Protein AF-A0A2V8BC80-F1 (afdb_monomer)

Foldseek 3Di:
DDDDDDDDDDDDDDDPPDDDDPPDPVDPPDPDDPVRVVVVVVVLVCVCCPPNNVLVVLQLVLQCLLDVDPVSSCLLVVLLVVLLVVLLVCVVVVVDADALVPLVVVSVVLSVVSVVCSVPDNDDDPCVSVSSNVSSNSNSNNSSNVVVVVPDPPPD

Sequence (156 aa):
MKAPGPQAAETIWLEGGEESRPVVLARVAAPPSRAAVARTYLGLGFTHIVPGGLDHILFVLGIFLLSGRLRPILWQVSAFTLAHSMTLGLTLYGVIALPSSIVEPMIAMSIVYVAVENLVTSELKPWRVALVFGFGLLHGMGFAGGLREMALPRCE

Structure (mmCIF, N/CA/C/O backbone):
data_AF-A0A2V8BC80-F1
#
_entry.id   AF-A0A2V8BC80-F1
#
loop_
_atom_site.group_PDB
_atom_site.id
_atom_site.type_symbol
_atom_site.label_atom_id
_atom_site.label_alt_id
_atom_site.label_comp_id
_atom_site.label_asym_id
_atom_site.label_entity_id
_atom_site.label_seq_id
_atom_site.pdbx_PDB_ins_code
_atom_site.Cartn_x
_atom_site.Cartn_y
_atom_site.Cartn_z
_atom_site.occupancy
_atom_site.B_iso_or_equiv
_atom_site.auth_seq_id
_atom_site.auth_comp_id
_atom_site.auth_asym_id
_atom_site.auth_atom_id
_atom_site.pdbx_PDB_model_num
ATOM 1 N N . MET A 1 1 ? 32.084 27.188 -32.129 1.00 37.84 1 MET A N 1
ATOM 2 C CA . MET A 1 1 ? 32.082 25.712 -32.239 1.00 37.84 1 MET A CA 1
ATOM 3 C C . MET A 1 1 ? 30.806 25.212 -31.565 1.00 37.84 1 MET A C 1
ATOM 5 O O . MET A 1 1 ? 30.679 25.373 -30.360 1.00 37.84 1 MET A O 1
ATOM 9 N N . LYS A 1 2 ? 29.796 24.801 -32.343 1.00 35.44 2 LYS A N 1
ATOM 10 C CA . LYS A 1 2 ? 28.425 24.517 -31.874 1.00 3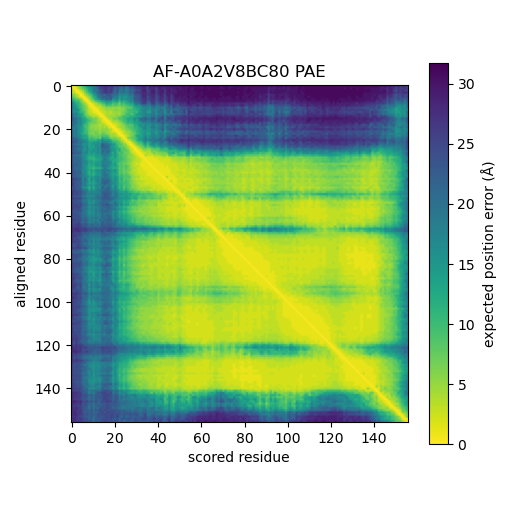5.44 2 LYS A CA 1
ATOM 11 C C . LYS A 1 2 ? 28.299 23.014 -31.602 1.00 35.44 2 LYS A C 1
ATOM 13 O O . LYS A 1 2 ? 28.648 22.227 -32.474 1.00 35.44 2 LYS A O 1
ATOM 18 N N . ALA A 1 3 ? 27.869 22.630 -30.401 1.00 37.66 3 ALA A N 1
ATOM 19 C CA . ALA A 1 3 ? 27.674 21.228 -30.033 1.00 37.66 3 ALA A CA 1
ATOM 20 C C . ALA A 1 3 ? 26.634 20.554 -30.957 1.00 37.66 3 ALA A C 1
ATOM 22 O O . ALA A 1 3 ? 25.646 21.208 -31.308 1.00 37.66 3 ALA A O 1
ATOM 23 N N . PRO A 1 4 ? 26.830 19.284 -31.362 1.00 42.31 4 PRO A N 1
ATOM 24 C CA . PRO A 1 4 ? 25.841 18.560 -32.152 1.00 42.31 4 PRO A CA 1
ATOM 25 C C . PRO A 1 4 ? 24.586 18.307 -31.305 1.00 42.31 4 PRO A C 1
ATOM 27 O O . PRO A 1 4 ? 24.673 17.844 -30.168 1.00 42.31 4 PRO A O 1
ATOM 30 N N . GLY A 1 5 ? 23.427 18.677 -31.854 1.00 42.34 5 GLY A N 1
ATOM 31 C CA . GLY A 1 5 ? 22.117 18.478 -31.234 1.00 42.34 5 GLY A CA 1
ATOM 32 C C . GLY A 1 5 ? 21.724 16.996 -31.134 1.00 42.34 5 GLY A C 1
ATOM 33 O O . GLY A 1 5 ? 22.411 16.139 -31.695 1.00 42.34 5 GLY A O 1
ATOM 34 N N . PRO A 1 6 ? 20.634 16.679 -30.413 1.00 49.84 6 PRO A N 1
ATOM 35 C CA . PRO A 1 6 ? 20.175 15.304 -30.230 1.00 49.84 6 PRO A CA 1
ATOM 36 C C . PRO A 1 6 ? 19.871 14.659 -31.590 1.00 49.84 6 PRO A C 1
ATOM 38 O O . PRO A 1 6 ? 19.083 15.191 -32.368 1.00 49.84 6 PRO A O 1
ATOM 41 N N . GLN A 1 7 ? 20.533 13.534 -31.883 1.00 55.62 7 GLN A N 1
ATOM 42 C CA . GLN A 1 7 ? 20.283 12.733 -33.082 1.00 55.62 7 GLN A CA 1
ATOM 43 C C . GLN A 1 7 ? 18.843 12.214 -33.022 1.00 55.62 7 GLN A C 1
ATOM 45 O O . GLN A 1 7 ? 18.462 11.546 -32.060 1.00 55.62 7 GLN A O 1
ATOM 50 N N . ALA A 1 8 ? 18.034 12.589 -34.012 1.00 53.53 8 ALA A N 1
ATOM 51 C CA . ALA A 1 8 ? 16.658 12.136 -34.140 1.00 53.53 8 ALA A CA 1
ATOM 52 C C . ALA A 1 8 ? 16.625 10.611 -34.314 1.00 53.53 8 ALA A C 1
ATOM 54 O O . ALA A 1 8 ? 17.493 10.044 -34.973 1.00 53.53 8 ALA A O 1
ATOM 55 N N . ALA A 1 9 ? 15.632 9.952 -33.715 1.00 60.91 9 ALA A N 1
ATOM 56 C CA . ALA A 1 9 ? 15.395 8.533 -33.937 1.00 60.91 9 ALA A CA 1
ATOM 57 C C . ALA A 1 9 ? 15.119 8.295 -35.432 1.00 60.91 9 ALA A C 1
ATOM 59 O O . ALA A 1 9 ? 14.149 8.822 -35.975 1.00 60.91 9 ALA A O 1
ATOM 60 N N . GLU A 1 10 ? 15.988 7.536 -36.097 1.00 63.06 10 GLU A N 1
ATOM 61 C CA . GLU A 1 10 ? 15.866 7.201 -37.515 1.00 63.06 10 GLU A CA 1
ATOM 62 C C . GLU A 1 10 ? 15.174 5.839 -37.638 1.00 63.06 10 GLU A C 1
ATOM 64 O O . GLU A 1 10 ? 15.644 4.842 -37.090 1.00 63.06 10 GLU A O 1
ATOM 69 N N . THR A 1 11 ? 14.022 5.802 -38.310 1.00 73.06 11 THR A N 1
ATOM 70 C CA . THR A 1 11 ? 13.314 4.553 -38.625 1.00 73.06 11 THR A CA 1
ATOM 71 C C . THR A 1 11 ? 13.634 4.187 -40.065 1.00 73.06 11 THR A C 1
ATOM 73 O O . THR A 1 11 ? 13.337 4.966 -40.968 1.00 73.06 11 THR A O 1
ATOM 76 N N . ILE A 1 12 ? 14.241 3.020 -40.278 1.00 73.12 12 ILE A N 1
ATOM 77 C CA . ILE A 1 12 ? 14.596 2.515 -41.607 1.00 73.12 12 ILE A CA 1
ATOM 78 C C . ILE A 1 12 ? 13.817 1.226 -41.850 1.00 73.12 12 ILE A C 1
ATOM 80 O O . ILE A 1 12 ? 13.877 0.298 -41.044 1.00 73.12 12 ILE A O 1
ATOM 84 N N . TRP A 1 13 ? 13.092 1.183 -42.964 1.00 77.00 13 TRP A N 1
ATOM 85 C CA . TRP A 1 13 ? 12.431 -0.020 -43.455 1.00 77.00 13 TRP A CA 1
ATOM 86 C C . TRP A 1 13 ? 13.404 -0.784 -44.349 1.00 77.00 13 TRP A C 1
ATOM 88 O O . TRP A 1 13 ? 13.981 -0.196 -45.259 1.00 77.00 13 TRP A O 1
ATOM 98 N N . LEU A 1 14 ? 13.600 -2.072 -44.066 1.00 79.75 14 LEU A N 1
ATOM 99 C CA . LEU A 1 14 ? 14.422 -2.964 -44.882 1.00 79.75 14 LEU A CA 1
ATOM 100 C C . LEU A 1 14 ? 13.497 -3.812 -45.750 1.00 79.75 14 LEU A C 1
ATOM 102 O O . LEU A 1 14 ? 12.582 -4.458 -45.230 1.00 79.75 14 LEU A O 1
ATOM 106 N N . GLU A 1 15 ? 13.730 -3.809 -47.058 1.00 78.62 15 GLU A N 1
ATOM 107 C CA . GLU A 1 15 ? 13.051 -4.729 -47.966 1.00 78.62 15 GLU A CA 1
ATOM 108 C C . GLU A 1 15 ? 13.712 -6.117 -47.913 1.00 78.62 15 GLU A C 1
ATOM 110 O O . GLU A 1 15 ? 14.884 -6.271 -47.561 1.00 78.62 15 GLU A O 1
ATOM 115 N N . GLY A 1 16 ? 12.935 -7.166 -48.197 1.00 71.12 16 GLY A N 1
ATOM 116 C CA . GLY A 1 16 ? 13.368 -8.552 -48.022 1.00 71.12 16 GLY A CA 1
ATOM 117 C C . GLY A 1 16 ? 14.628 -8.881 -48.827 1.00 71.12 16 GLY A C 1
ATOM 118 O O . GLY A 1 16 ? 14.588 -8.914 -50.053 1.00 71.12 16 GLY A O 1
ATOM 119 N N . GLY A 1 17 ? 15.725 -9.171 -48.124 1.00 79.19 17 GLY A N 1
ATOM 120 C CA . GLY A 1 17 ? 17.034 -9.474 -48.713 1.00 79.19 17 GLY A CA 1
ATOM 121 C C . GLY A 1 17 ? 18.102 -8.409 -48.455 1.00 79.19 17 GLY A C 1
ATOM 122 O O . GLY A 1 17 ? 19.274 -8.677 -48.712 1.00 79.19 17 GLY A O 1
ATOM 123 N N . GLU A 1 18 ? 17.736 -7.244 -47.911 1.00 80.12 18 GLU A N 1
ATOM 124 C CA . GLU A 1 18 ? 18.708 -6.229 -47.498 1.00 80.12 18 GLU A CA 1
ATOM 125 C C . GLU A 1 18 ? 19.253 -6.488 -46.086 1.00 80.12 18 GLU A C 1
ATOM 127 O O . GLU A 1 18 ? 18.506 -6.725 -45.134 1.00 80.12 18 GLU A O 1
ATOM 132 N N . GLU A 1 19 ? 20.576 -6.406 -45.932 1.00 76.88 19 GLU A N 1
ATOM 133 C CA . GLU A 1 19 ? 21.212 -6.420 -44.617 1.00 76.88 19 GLU A CA 1
ATOM 134 C C . GLU A 1 19 ? 21.176 -5.022 -43.993 1.00 76.88 19 GLU A C 1
ATOM 136 O O . GLU A 1 19 ? 21.549 -4.022 -44.613 1.00 76.88 19 GLU A O 1
ATOM 141 N N . SER A 1 20 ? 20.765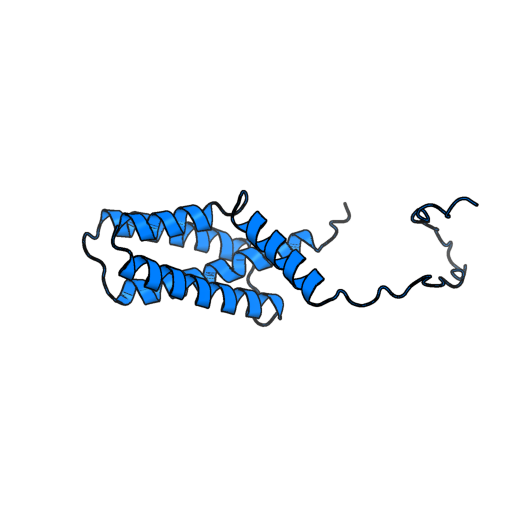 -4.944 -42.725 1.00 75.00 20 SER A N 1
ATOM 142 C CA . SER A 1 20 ? 20.833 -3.695 -41.971 1.00 75.00 20 SER A CA 1
ATOM 143 C C . SER A 1 20 ? 22.278 -3.206 -41.902 1.00 75.00 20 SER A C 1
ATOM 145 O O . SER A 1 20 ? 23.176 -3.972 -41.537 1.00 75.00 20 SER A O 1
ATOM 147 N N . ARG A 1 21 ? 22.507 -1.912 -42.150 1.00 76.00 21 ARG A N 1
ATOM 148 C CA . ARG A 1 21 ? 23.806 -1.291 -41.855 1.00 76.00 21 ARG A CA 1
ATOM 149 C C . ARG A 1 21 ? 24.176 -1.562 -40.389 1.00 76.00 21 ARG A C 1
ATOM 151 O O . ARG A 1 21 ? 23.285 -1.510 -39.539 1.00 76.00 21 ARG A O 1
ATOM 158 N N . PRO A 1 22 ? 25.461 -1.798 -40.063 1.00 74.31 22 PRO A N 1
ATOM 159 C CA . PRO A 1 22 ? 25.887 -1.995 -38.684 1.00 74.31 22 PRO A CA 1
ATOM 160 C C . PRO A 1 22 ? 25.414 -0.835 -37.803 1.00 74.31 22 PRO A C 1
ATOM 162 O O . PRO A 1 22 ? 25.878 0.299 -37.944 1.00 74.31 22 PRO A O 1
ATOM 165 N N . VAL A 1 23 ? 24.469 -1.115 -36.903 1.00 74.50 23 VAL A N 1
ATOM 166 C CA . VAL A 1 23 ? 23.980 -0.133 -35.935 1.00 74.50 23 VAL A CA 1
ATOM 167 C C . VAL A 1 23 ? 25.046 -0.000 -34.860 1.00 74.50 23 VAL A C 1
ATOM 169 O O . VAL A 1 23 ? 25.126 -0.788 -33.917 1.00 74.50 23 VAL A O 1
ATOM 172 N N . VAL A 1 24 ? 25.910 0.999 -35.021 1.00 68.31 24 VAL A N 1
ATOM 173 C CA . VAL A 1 24 ? 26.866 1.370 -33.984 1.00 68.31 24 VAL A CA 1
ATOM 174 C C . VAL A 1 24 ? 26.064 2.002 -32.855 1.00 68.31 24 VAL A C 1
ATOM 176 O O . VAL A 1 24 ? 25.649 3.156 -32.949 1.00 68.31 24 VAL A O 1
ATOM 179 N N . LEU A 1 25 ? 25.829 1.244 -31.782 1.00 74.31 25 LEU A N 1
ATOM 180 C CA . LEU A 1 25 ? 25.286 1.786 -30.541 1.00 74.31 25 LEU A CA 1
ATOM 181 C C . LEU A 1 25 ? 26.280 2.834 -30.027 1.00 74.31 25 LEU A C 1
ATOM 183 O O . LEU A 1 25 ? 27.262 2.502 -29.366 1.00 74.31 25 LEU A O 1
ATOM 187 N N . ALA A 1 26 ? 26.037 4.106 -30.362 1.00 67.00 26 ALA A N 1
ATOM 188 C CA . ALA A 1 26 ? 26.934 5.231 -30.079 1.00 67.00 26 ALA A CA 1
ATOM 189 C C . ALA A 1 26 ? 27.285 5.349 -28.585 1.00 67.00 26 ALA A C 1
ATOM 191 O O . ALA A 1 26 ? 28.293 5.950 -28.210 1.00 67.00 26 ALA A O 1
ATOM 192 N N . ARG A 1 27 ? 26.455 4.755 -27.724 1.00 63.59 27 ARG A N 1
ATOM 193 C CA . ARG A 1 27 ? 26.721 4.553 -26.309 1.00 63.59 27 ARG A CA 1
ATOM 194 C C . ARG A 1 27 ? 25.864 3.387 -25.819 1.00 63.59 27 ARG A C 1
ATOM 196 O O . ARG A 1 27 ? 24.641 3.495 -25.817 1.00 63.59 27 ARG A O 1
ATOM 203 N N . VAL A 1 28 ? 26.483 2.307 -25.339 1.00 65.19 28 VAL A N 1
ATOM 204 C CA . VAL A 1 28 ? 25.794 1.429 -24.382 1.00 65.19 28 VAL A CA 1
ATOM 205 C C . VAL A 1 28 ? 25.524 2.313 -23.173 1.00 65.19 28 VAL A C 1
ATOM 207 O O . VAL A 1 28 ? 26.466 2.782 -22.531 1.00 65.19 28 VAL A O 1
ATOM 210 N N . ALA A 1 29 ? 24.259 2.665 -22.941 1.00 69.75 29 ALA A N 1
ATOM 211 C CA . ALA A 1 29 ? 23.895 3.484 -21.797 1.00 69.75 29 ALA A CA 1
ATOM 212 C C . ALA A 1 29 ? 24.462 2.810 -20.543 1.00 69.75 29 ALA A C 1
ATOM 214 O O . ALA A 1 29 ? 24.171 1.643 -20.277 1.00 69.75 29 ALA A O 1
ATOM 215 N N . ALA A 1 30 ? 25.322 3.522 -19.809 1.00 75.50 30 ALA A N 1
ATOM 216 C CA . ALA A 1 30 ? 25.818 3.016 -18.540 1.00 75.50 30 ALA A CA 1
ATOM 217 C C . ALA A 1 30 ? 24.603 2.683 -17.659 1.00 75.50 30 ALA A C 1
ATOM 219 O O . ALA A 1 30 ? 23.645 3.470 -17.654 1.00 75.50 30 ALA A O 1
ATOM 220 N N . PRO A 1 31 ? 24.609 1.544 -16.942 1.00 76.56 31 PRO A N 1
ATOM 221 C CA . PRO A 1 31 ? 23.489 1.186 -16.090 1.00 76.56 31 PRO A CA 1
ATOM 222 C C . PRO A 1 31 ? 23.197 2.350 -15.133 1.00 76.56 31 PRO A C 1
ATOM 224 O O . PRO A 1 31 ? 24.137 2.978 -14.626 1.00 76.56 31 PRO A O 1
ATOM 227 N N . PRO A 1 32 ? 21.915 2.688 -14.911 1.00 80.50 32 PRO A N 1
ATOM 228 C CA . PRO A 1 32 ? 21.555 3.818 -14.072 1.00 80.50 32 PRO A CA 1
ATOM 229 C C . PRO A 1 32 ? 22.178 3.648 -12.686 1.00 80.50 32 PRO A C 1
ATOM 231 O O . PRO A 1 32 ? 22.202 2.555 -12.116 1.00 80.50 32 PRO A O 1
ATOM 234 N N . SER A 1 33 ? 22.696 4.741 -12.128 1.00 91.19 33 SER A N 1
ATOM 235 C CA . SER A 1 33 ? 23.252 4.705 -10.779 1.00 91.19 33 SER A CA 1
ATOM 236 C C . SER A 1 33 ? 22.167 4.323 -9.770 1.00 91.19 33 SER A C 1
ATOM 238 O O . SER A 1 33 ? 20.989 4.635 -9.954 1.00 91.19 33 SER A O 1
ATOM 240 N N . ARG A 1 34 ? 22.553 3.703 -8.649 1.00 90.88 34 ARG A N 1
ATOM 241 C CA . ARG A 1 34 ? 21.608 3.347 -7.572 1.00 90.88 34 ARG A CA 1
ATOM 242 C C . ARG A 1 34 ? 20.771 4.545 -7.106 1.00 90.88 34 ARG A C 1
ATOM 244 O O . ARG A 1 34 ? 19.588 4.398 -6.836 1.00 90.88 34 ARG A O 1
ATOM 251 N N . ALA A 1 35 ? 21.366 5.739 -7.075 1.00 91.75 35 ALA A N 1
ATOM 252 C CA . ALA A 1 35 ? 20.670 6.979 -6.741 1.00 91.75 35 ALA A CA 1
ATOM 253 C C . ALA A 1 35 ? 19.659 7.410 -7.819 1.00 91.75 35 ALA A C 1
ATOM 255 O O . ALA A 1 35 ? 18.608 7.957 -7.493 1.00 91.75 35 ALA A O 1
ATOM 256 N N . ALA A 1 36 ? 19.950 7.177 -9.103 1.00 86.44 36 ALA A N 1
ATOM 257 C CA . ALA A 1 36 ? 18.988 7.414 -10.176 1.00 86.44 36 ALA A CA 1
ATOM 258 C C . ALA A 1 36 ? 17.794 6.458 -10.056 1.00 86.44 36 ALA A C 1
ATOM 260 O O . ALA A 1 36 ? 16.658 6.918 -10.057 1.00 86.44 36 ALA A O 1
ATOM 261 N N . VAL A 1 37 ? 18.060 5.169 -9.836 1.00 86.75 37 VAL A N 1
ATOM 262 C CA . VAL A 1 37 ? 17.025 4.149 -9.621 1.00 86.75 37 VAL A CA 1
ATOM 263 C C . VAL A 1 37 ? 16.154 4.490 -8.408 1.00 86.75 37 VAL A C 1
ATOM 265 O O . VAL A 1 37 ? 14.931 4.510 -8.516 1.00 86.75 37 VAL A O 1
ATOM 268 N N . ALA A 1 38 ? 16.768 4.839 -7.273 1.00 89.00 38 ALA A N 1
ATOM 269 C CA . ALA A 1 38 ? 16.043 5.237 -6.069 1.00 89.00 38 ALA A CA 1
ATOM 270 C C . ALA A 1 38 ? 15.130 6.448 -6.313 1.00 89.00 38 ALA A C 1
ATOM 272 O O . ALA A 1 38 ? 13.972 6.425 -5.911 1.00 89.00 38 ALA A O 1
ATOM 273 N N . ARG A 1 39 ? 15.610 7.484 -7.018 1.00 91.31 39 ARG A N 1
ATOM 274 C CA . ARG A 1 39 ? 14.781 8.650 -7.371 1.00 91.31 39 ARG A CA 1
ATOM 275 C C . ARG A 1 39 ? 13.593 8.271 -8.252 1.00 91.31 39 ARG A C 1
ATOM 277 O O . ARG A 1 39 ? 12.497 8.764 -8.007 1.00 91.31 39 ARG A O 1
ATOM 284 N N . THR A 1 40 ? 13.791 7.393 -9.235 1.00 87.50 40 THR A N 1
ATOM 285 C CA . THR A 1 40 ? 12.705 6.913 -10.099 1.00 87.50 40 THR A CA 1
ATOM 286 C C . THR A 1 40 ? 11.636 6.179 -9.292 1.00 87.50 40 THR A C 1
ATOM 288 O O . THR A 1 40 ? 10.464 6.528 -9.394 1.00 87.50 40 THR A O 1
ATOM 291 N N . TYR A 1 41 ? 12.021 5.219 -8.446 1.00 84.31 41 TYR A N 1
ATOM 292 C CA . TYR A 1 41 ? 11.058 4.467 -7.632 1.00 84.31 41 TYR A CA 1
ATOM 293 C C . TYR A 1 41 ? 10.370 5.327 -6.567 1.00 84.31 41 TYR A C 1
ATOM 295 O O . TYR A 1 41 ? 9.182 5.143 -6.326 1.00 84.31 41 TYR A O 1
ATOM 303 N N . LEU A 1 42 ? 11.071 6.296 -5.968 1.00 88.19 42 LEU A N 1
ATOM 304 C CA . LEU A 1 42 ? 10.451 7.265 -5.059 1.00 88.19 42 LEU A CA 1
ATOM 305 C C . LEU A 1 42 ? 9.416 8.135 -5.780 1.00 88.19 42 LEU A C 1
ATOM 307 O O . LEU A 1 42 ? 8.333 8.355 -5.247 1.00 88.19 42 LEU A O 1
ATOM 311 N N . GLY A 1 43 ? 9.728 8.598 -6.995 1.00 88.44 43 GLY A N 1
ATOM 312 C CA . GLY A 1 43 ? 8.786 9.347 -7.828 1.00 88.44 43 GLY A CA 1
ATOM 313 C C . GLY A 1 43 ? 7.551 8.520 -8.184 1.00 88.4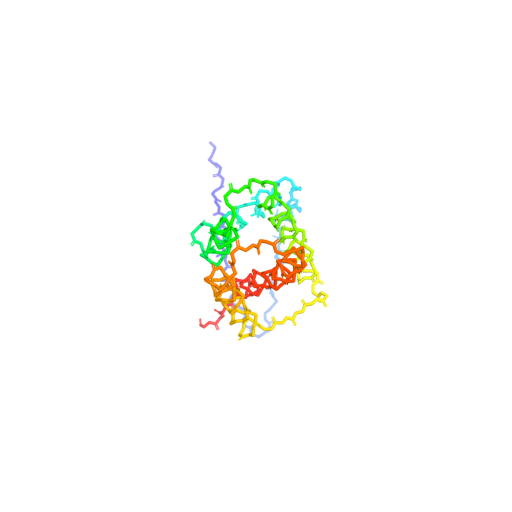4 43 GLY A C 1
ATOM 314 O O . GLY A 1 43 ? 6.435 8.989 -7.989 1.00 88.44 43 GLY A O 1
ATOM 315 N N . LEU A 1 44 ? 7.752 7.272 -8.618 1.00 85.31 44 LEU A N 1
ATOM 316 C CA . LEU A 1 44 ? 6.669 6.333 -8.925 1.00 85.31 44 LEU A CA 1
ATOM 317 C C . LEU A 1 44 ? 5.796 6.036 -7.700 1.00 85.31 44 LEU A C 1
ATOM 319 O O . LEU A 1 44 ? 4.573 6.041 -7.806 1.00 85.31 44 LEU A O 1
ATOM 323 N N . GLY A 1 45 ? 6.409 5.820 -6.533 1.00 85.62 45 GLY A N 1
ATOM 324 C CA . GLY A 1 45 ? 5.685 5.617 -5.278 1.00 85.62 45 GLY A CA 1
ATOM 325 C C . GLY A 1 45 ? 4.884 6.851 -4.861 1.00 85.62 45 GLY A C 1
ATOM 326 O O . GLY A 1 45 ? 3.744 6.726 -4.423 1.00 85.62 45 GLY A O 1
ATOM 327 N N . PHE A 1 46 ? 5.435 8.054 -5.051 1.00 88.75 46 PHE A N 1
ATOM 328 C CA . PHE A 1 46 ? 4.709 9.294 -4.778 1.00 88.75 46 PHE A CA 1
ATOM 329 C C . PHE A 1 46 ? 3.486 9.435 -5.684 1.00 88.75 46 PHE A C 1
ATOM 331 O O . PHE A 1 46 ? 2.384 9.623 -5.174 1.00 88.75 46 PHE A O 1
ATOM 338 N N . THR A 1 47 ? 3.653 9.285 -7.003 1.00 85.56 47 THR A N 1
ATOM 339 C CA . THR A 1 47 ? 2.537 9.413 -7.954 1.00 85.56 47 THR A CA 1
ATOM 340 C C . THR A 1 47 ? 1.500 8.307 -7.791 1.00 85.56 47 THR A C 1
ATOM 342 O O . THR A 1 47 ? 0.320 8.532 -8.068 1.00 85.56 47 THR A O 1
ATOM 345 N N . HIS A 1 48 ? 1.925 7.132 -7.314 1.00 84.69 48 HIS A N 1
ATOM 346 C CA . HIS A 1 48 ? 1.025 6.040 -6.967 1.00 84.69 48 HIS A CA 1
ATOM 347 C C . HIS A 1 48 ? 0.082 6.409 -5.829 1.00 84.69 48 HIS A C 1
ATOM 349 O O . HIS A 1 48 ? -1.081 6.058 -5.921 1.00 84.69 48 HIS A O 1
ATOM 355 N N . ILE A 1 49 ? 0.545 7.124 -4.798 1.00 84.75 49 ILE A N 1
ATOM 356 C CA . ILE A 1 49 ? -0.309 7.534 -3.671 1.00 84.75 49 ILE A CA 1
ATOM 357 C C . ILE A 1 49 ? -1.066 8.824 -4.013 1.00 84.75 49 ILE A C 1
ATOM 359 O O . ILE A 1 49 ? -2.279 8.903 -3.835 1.00 84.75 49 ILE A O 1
ATOM 363 N N . VAL A 1 50 ? -0.372 9.838 -4.533 1.00 86.50 50 VAL A N 1
ATOM 364 C CA . VAL A 1 50 ? -0.940 11.154 -4.850 1.00 86.50 50 VAL A CA 1
ATOM 365 C C . VAL A 1 50 ? -0.578 11.526 -6.289 1.00 86.50 50 VAL A C 1
ATOM 367 O O . VAL A 1 50 ? 0.599 11.764 -6.560 1.00 86.50 50 VAL A O 1
ATOM 370 N N . PRO A 1 51 ? -1.538 11.643 -7.228 1.00 77.06 51 PRO A N 1
ATOM 371 C CA . PRO A 1 51 ? -3.002 11.616 -7.074 1.00 77.06 51 PRO A CA 1
ATOM 372 C C . PRO A 1 51 ? -3.672 10.244 -7.309 1.00 77.06 51 PRO A C 1
ATOM 374 O O . PRO A 1 51 ? -4.890 10.151 -7.181 1.00 77.06 51 PRO A O 1
ATOM 377 N N . GLY A 1 52 ? -2.925 9.204 -7.698 1.00 79.12 52 GLY A N 1
ATOM 378 C CA . GLY A 1 52 ? -3.506 7.946 -8.193 1.00 79.12 52 GLY A CA 1
ATOM 379 C C . GLY A 1 52 ? -4.026 6.968 -7.131 1.00 79.12 52 GLY A C 1
ATOM 380 O O . GLY A 1 52 ? -4.766 6.053 -7.478 1.00 79.12 52 GLY A O 1
ATOM 381 N N . GLY A 1 53 ? -3.665 7.148 -5.858 1.00 82.62 53 GLY A N 1
ATOM 382 C CA . GLY A 1 53 ? -3.794 6.127 -4.809 1.00 82.62 53 GLY A CA 1
ATOM 383 C C . GLY A 1 53 ? -4.873 6.449 -3.796 1.00 82.62 53 GLY A C 1
ATOM 384 O O . GLY A 1 53 ? -4.628 6.473 -2.585 1.00 82.62 53 GLY A O 1
ATOM 385 N N . LEU A 1 54 ? -6.077 6.740 -4.291 1.00 88.19 54 LEU A N 1
ATOM 386 C CA . LEU A 1 54 ? -7.236 6.988 -3.432 1.00 88.19 54 LEU A CA 1
ATOM 387 C C . LEU A 1 54 ? -7.517 5.801 -2.504 1.00 88.19 54 LEU A C 1
ATOM 389 O O . LEU A 1 54 ? -7.937 6.008 -1.371 1.00 88.19 54 LEU A O 1
ATOM 393 N N . ASP A 1 55 ? -7.233 4.580 -2.950 1.00 89.88 55 ASP A N 1
ATOM 394 C CA . ASP A 1 55 ? -7.301 3.362 -2.146 1.00 89.88 55 ASP A CA 1
ATOM 395 C C . ASP A 1 55 ? -6.448 3.456 -0.867 1.00 89.88 55 ASP A C 1
AT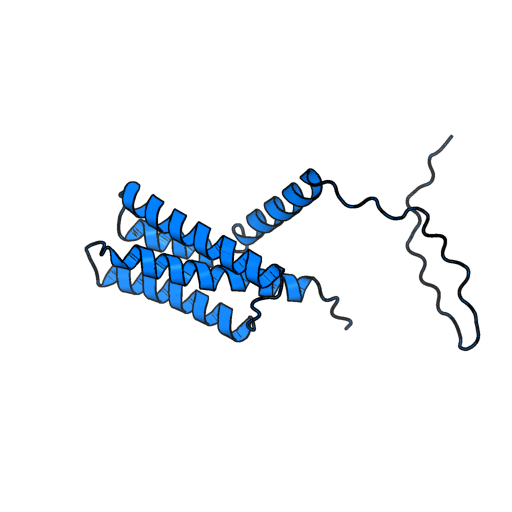OM 397 O O . ASP A 1 55 ? -6.964 3.262 0.235 1.00 89.88 55 ASP A O 1
ATOM 401 N N . HIS A 1 56 ? -5.186 3.870 -0.984 1.00 89.81 56 HIS A N 1
ATOM 402 C CA . HIS A 1 56 ? -4.266 4.033 0.141 1.00 89.81 56 HIS A CA 1
ATOM 403 C C . HIS A 1 56 ? -4.717 5.147 1.086 1.00 89.81 56 HIS A C 1
ATOM 405 O O . HIS A 1 56 ? -4.690 4.982 2.309 1.00 89.81 56 HIS A O 1
ATOM 411 N N . ILE A 1 57 ? -5.159 6.278 0.530 1.00 90.44 57 ILE A N 1
ATOM 412 C CA . ILE A 1 57 ? -5.640 7.419 1.318 1.00 90.44 57 ILE A CA 1
ATOM 413 C C . ILE A 1 57 ? -6.884 7.017 2.119 1.00 90.44 57 ILE A C 1
ATOM 415 O O . ILE A 1 57 ? -6.934 7.239 3.331 1.00 90.44 57 ILE A O 1
ATOM 419 N N . LEU A 1 58 ? -7.866 6.390 1.465 1.00 91.00 58 LEU A N 1
ATOM 420 C CA . LEU A 1 58 ? -9.097 5.927 2.105 1.00 91.00 58 LEU A CA 1
ATOM 421 C C . LEU A 1 58 ? -8.818 4.844 3.148 1.00 91.00 58 LEU A C 1
ATOM 423 O O . LEU A 1 58 ? -9.431 4.852 4.215 1.00 91.00 58 LEU A O 1
ATOM 427 N N . PHE A 1 59 ? -7.867 3.950 2.887 1.00 91.38 59 PHE A N 1
ATOM 428 C CA . PHE A 1 59 ? -7.498 2.894 3.821 1.00 91.38 59 PHE A CA 1
ATOM 429 C C . PHE A 1 59 ? -6.832 3.444 5.092 1.00 91.38 59 PHE A C 1
ATOM 431 O O . PHE A 1 59 ? -7.236 3.099 6.207 1.00 91.38 59 PHE A O 1
ATOM 438 N N . VAL A 1 60 ? -5.858 4.352 4.952 1.00 89.88 60 VAL A N 1
ATOM 439 C CA . VAL A 1 60 ? -5.209 5.018 6.097 1.00 89.88 60 VAL A CA 1
ATOM 440 C C . VAL A 1 60 ? -6.214 5.865 6.878 1.00 89.88 60 VAL A C 1
ATOM 442 O O . VAL A 1 60 ? -6.210 5.836 8.112 1.00 89.88 60 VAL A O 1
ATOM 445 N N . LEU A 1 61 ? -7.116 6.566 6.185 1.00 90.81 61 LEU A N 1
ATOM 446 C CA . LEU A 1 61 ? -8.209 7.296 6.824 1.00 90.81 61 LEU A CA 1
ATOM 447 C C . LEU A 1 61 ? -9.126 6.342 7.604 1.00 90.81 61 LEU A C 1
ATOM 449 O O . LEU A 1 61 ? -9.461 6.618 8.754 1.00 90.81 61 LEU A O 1
ATOM 453 N N . GLY A 1 62 ? -9.468 5.186 7.035 1.00 89.38 62 GLY A N 1
ATOM 454 C CA . GLY A 1 62 ? -10.232 4.139 7.712 1.00 89.38 62 GLY A CA 1
ATOM 455 C C . GLY A 1 62 ? -9.551 3.642 8.992 1.00 89.38 62 GLY A C 1
ATOM 456 O O . GLY A 1 62 ? -10.196 3.545 10.037 1.00 89.38 62 GLY A O 1
ATOM 457 N N . ILE A 1 63 ? -8.239 3.400 8.964 1.00 89.19 63 ILE A N 1
ATOM 458 C CA . ILE A 1 63 ? -7.471 3.033 10.168 1.00 89.19 63 ILE A CA 1
ATOM 459 C C . ILE A 1 63 ? -7.557 4.134 11.234 1.00 89.19 63 ILE A C 1
ATOM 461 O O . ILE A 1 63 ? -7.764 3.830 12.414 1.00 89.19 63 ILE A O 1
ATOM 465 N N . PHE A 1 64 ? -7.403 5.394 10.822 1.00 88.12 64 PHE A N 1
ATOM 466 C CA . PHE A 1 64 ? -7.432 6.558 11.706 1.00 88.12 64 PHE A CA 1
ATOM 467 C C . PHE A 1 64 ? -8.799 6.754 12.379 1.00 88.12 64 PHE A C 1
ATOM 469 O O . PHE A 1 64 ? -8.856 7.010 13.583 1.00 88.12 64 PHE A O 1
ATOM 476 N N . LEU A 1 65 ? -9.896 6.586 11.634 1.00 87.00 65 LEU A N 1
ATOM 477 C CA . LEU A 1 65 ? -11.252 6.871 12.115 1.00 87.00 65 LEU A CA 1
ATOM 478 C C . LEU A 1 65 ? -11.700 5.980 13.285 1.00 87.00 65 LEU A C 1
ATOM 480 O O . LEU A 1 65 ? -12.497 6.435 14.101 1.00 87.00 65 LEU A O 1
ATOM 484 N N . LEU A 1 66 ? -11.173 4.757 13.423 1.00 82.62 66 LEU A N 1
ATOM 485 C CA . LEU A 1 66 ? -11.531 3.893 14.561 1.00 82.62 66 LEU A CA 1
ATOM 486 C C . LEU A 1 66 ? -10.820 4.273 15.863 1.00 82.62 66 LEU A C 1
ATOM 488 O O . LEU A 1 66 ? -11.278 3.955 16.957 1.00 82.62 66 LEU A O 1
ATOM 492 N N . SER A 1 67 ? -9.649 4.899 15.769 1.00 75.88 67 SER A N 1
ATOM 493 C CA . SER A 1 67 ? -8.852 5.256 16.936 1.00 75.88 67 SER A CA 1
ATOM 494 C C . SER A 1 67 ? -7.927 6.410 16.600 1.00 75.88 67 SER A C 1
ATOM 496 O O . SER A 1 67 ? -6.856 6.203 16.036 1.00 75.88 67 SER A O 1
ATOM 498 N N . GLY A 1 68 ? -8.252 7.599 17.105 1.00 78.00 68 GLY A N 1
ATOM 499 C CA . GLY A 1 68 ? -7.373 8.772 17.038 1.00 78.00 68 GLY A CA 1
ATOM 500 C C . GLY A 1 68 ? -6.085 8.661 17.874 1.00 78.00 68 GLY A C 1
ATOM 501 O O . GLY A 1 68 ? -5.313 9.613 17.947 1.00 78.00 68 GLY A O 1
ATOM 502 N N . ARG A 1 69 ? -5.825 7.523 18.538 1.00 86.38 69 ARG A N 1
ATOM 503 C CA . ARG A 1 69 ? -4.575 7.289 19.277 1.00 86.38 69 ARG A CA 1
ATOM 504 C C . ARG A 1 69 ? -3.447 6.920 18.313 1.00 86.38 69 ARG A C 1
ATOM 506 O O . ARG A 1 69 ? -3.563 5.960 17.556 1.00 86.38 69 ARG A O 1
ATOM 513 N N . LEU A 1 70 ? -2.305 7.597 18.438 1.00 87.69 70 LEU A N 1
ATOM 514 C CA . LEU A 1 70 ? -1.146 7.389 17.560 1.00 87.69 70 LEU A CA 1
ATOM 515 C C . LEU A 1 70 ? -0.558 5.975 17.634 1.00 87.69 70 LEU A C 1
ATOM 517 O O . LEU A 1 70 ? -0.205 5.404 16.608 1.00 87.69 70 LEU A O 1
ATOM 521 N N . ARG A 1 71 ? -0.459 5.377 18.828 1.00 90.00 71 ARG A N 1
ATOM 522 C CA . ARG A 1 71 ? 0.214 4.076 18.997 1.00 90.00 71 ARG A CA 1
ATOM 523 C C . ARG A 1 71 ? -0.454 2.946 18.182 1.00 90.00 71 ARG A C 1
ATOM 525 O O . ARG A 1 71 ? 0.271 2.265 17.461 1.00 90.00 71 ARG A O 1
ATOM 532 N N . PRO A 1 72 ? -1.786 2.739 18.230 1.00 89.12 72 PRO A N 1
ATOM 533 C CA . PRO A 1 72 ? -2.449 1.766 17.358 1.00 89.12 72 PRO A CA 1
ATOM 534 C C . PRO A 1 72 ? -2.358 2.075 15.863 1.00 89.12 72 PRO A C 1
ATOM 536 O O . PRO A 1 72 ? -2.269 1.144 15.063 1.00 89.12 72 PRO A O 1
ATOM 539 N N . ILE A 1 73 ? -2.384 3.354 15.476 1.00 90.94 73 ILE A N 1
ATOM 540 C CA . ILE A 1 73 ? -2.237 3.759 14.071 1.00 90.94 73 ILE A CA 1
ATOM 541 C C . ILE A 1 73 ? -0.853 3.352 13.567 1.00 90.94 73 ILE A C 1
ATOM 543 O O . ILE A 1 73 ? -0.750 2.676 12.549 1.00 90.94 73 ILE A O 1
ATOM 547 N N . LEU A 1 74 ? 0.205 3.690 14.310 1.00 92.12 74 LEU A N 1
ATOM 548 C CA . LEU A 1 74 ? 1.581 3.379 13.924 1.00 92.12 74 LEU A CA 1
ATOM 549 C C . LEU A 1 74 ? 1.806 1.876 13.747 1.00 92.12 74 LEU A C 1
ATOM 551 O O . LEU A 1 74 ? 2.451 1.476 12.782 1.00 92.12 74 LEU A O 1
ATOM 555 N N . TRP A 1 75 ? 1.244 1.039 14.624 1.00 93.50 75 TRP A N 1
ATOM 556 C CA . TRP A 1 75 ? 1.336 -0.417 14.486 1.00 93.50 75 TRP A CA 1
ATOM 557 C C . TRP A 1 75 ? 0.645 -0.937 13.223 1.00 93.50 75 TRP A C 1
ATOM 559 O O . TRP A 1 75 ? 1.227 -1.744 12.503 1.00 93.50 75 TRP A O 1
ATOM 569 N N . GLN A 1 76 ? -0.565 -0.457 12.930 1.00 94.06 76 GLN A N 1
ATOM 570 C CA . GLN A 1 76 ? -1.319 -0.866 11.741 1.00 94.06 76 GLN A CA 1
ATOM 571 C C . GLN A 1 76 ? -0.650 -0.383 10.450 1.00 94.06 76 GLN A C 1
ATOM 573 O O . GLN A 1 76 ? -0.445 -1.176 9.536 1.00 94.06 76 GLN A O 1
ATOM 578 N N . VAL A 1 77 ? -0.241 0.887 10.391 1.00 92.56 77 VAL A N 1
ATOM 579 C CA . VAL A 1 77 ? 0.447 1.461 9.224 1.00 92.56 77 VAL A CA 1
ATOM 580 C C . VAL A 1 77 ? 1.792 0.772 8.993 1.00 92.56 77 VAL 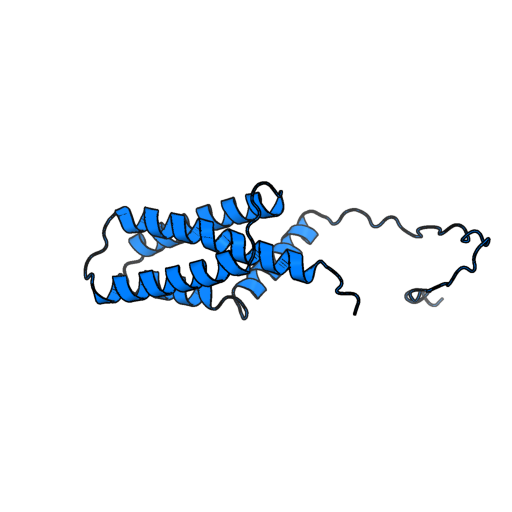A C 1
ATOM 582 O O . VAL A 1 77 ? 2.126 0.462 7.852 1.00 92.56 77 VAL A O 1
ATOM 585 N N . SER A 1 78 ? 2.544 0.464 10.054 1.00 94.94 78 SER A N 1
ATOM 586 C CA . SER A 1 78 ? 3.809 -0.276 9.931 1.00 94.94 78 SER A CA 1
ATOM 587 C C . SER A 1 78 ? 3.584 -1.696 9.410 1.00 94.94 78 SER A C 1
ATOM 589 O O . SER A 1 78 ? 4.286 -2.129 8.498 1.00 94.94 78 SER A O 1
ATOM 591 N N . ALA A 1 79 ? 2.582 -2.406 9.942 1.00 95.88 79 ALA A N 1
ATOM 592 C CA . ALA A 1 79 ? 2.226 -3.748 9.485 1.00 95.88 79 ALA A CA 1
ATOM 593 C C . ALA A 1 79 ? 1.794 -3.752 8.010 1.00 95.88 79 ALA A C 1
ATOM 595 O O . ALA A 1 79 ? 2.274 -4.579 7.235 1.00 95.88 79 ALA A O 1
ATOM 596 N N . PHE A 1 80 ? 0.957 -2.790 7.611 1.00 95.38 80 PHE A N 1
ATOM 597 C CA . PHE A 1 80 ? 0.561 -2.591 6.219 1.00 95.38 80 PHE A CA 1
ATOM 598 C C . PHE A 1 80 ? 1.774 -2.329 5.324 1.00 95.38 80 PHE A C 1
ATOM 600 O O . PHE A 1 80 ? 1.951 -3.002 4.314 1.00 95.38 80 PHE A O 1
ATOM 607 N N . THR A 1 81 ? 2.639 -1.390 5.717 1.00 94.06 81 THR A N 1
ATOM 608 C CA . THR A 1 81 ? 3.813 -0.980 4.929 1.00 94.06 81 THR A CA 1
ATOM 609 C C . THR A 1 81 ? 4.773 -2.145 4.708 1.00 94.06 81 THR A C 1
ATOM 611 O O . THR A 1 81 ? 5.271 -2.335 3.596 1.00 94.06 81 THR A O 1
ATOM 614 N N . LEU A 1 82 ? 5.015 -2.949 5.748 1.00 96.88 82 LEU A N 1
ATOM 615 C CA . LEU A 1 82 ? 5.871 -4.129 5.664 1.00 96.88 82 LEU A CA 1
ATOM 616 C C . LEU A 1 82 ? 5.293 -5.171 4.694 1.00 96.88 82 LEU A C 1
ATOM 618 O O . LEU A 1 82 ? 5.995 -5.623 3.790 1.00 96.88 82 LEU A O 1
ATOM 622 N N . ALA A 1 83 ? 4.012 -5.513 4.854 1.00 96.31 83 ALA A N 1
ATOM 623 C CA . ALA A 1 83 ? 3.315 -6.473 4.000 1.00 96.31 83 ALA A CA 1
ATOM 624 C C . ALA A 1 83 ? 3.251 -6.024 2.531 1.00 96.31 83 ALA A C 1
ATOM 626 O O . ALA A 1 83 ? 3.543 -6.795 1.611 1.00 96.31 83 ALA A O 1
ATOM 627 N N . HIS A 1 84 ? 2.916 -4.754 2.318 1.00 94.00 84 HIS A N 1
ATOM 628 C CA . HIS A 1 84 ? 2.852 -4.138 1.001 1.00 94.00 84 HIS A CA 1
ATOM 629 C C . HIS A 1 84 ? 4.212 -4.189 0.306 1.00 94.00 84 HIS A C 1
ATOM 631 O O . HIS A 1 84 ? 4.314 -4.692 -0.810 1.00 94.00 84 HIS A O 1
ATOM 637 N N . SER A 1 85 ? 5.276 -3.762 0.993 1.00 92.69 85 SER A N 1
ATOM 638 C CA . SER A 1 85 ? 6.640 -3.775 0.446 1.00 92.69 85 SER A CA 1
ATOM 639 C C . SER A 1 85 ? 7.109 -5.188 0.095 1.00 92.69 85 SER A C 1
ATOM 641 O O . SER A 1 85 ? 7.734 -5.394 -0.946 1.00 92.69 85 SER A O 1
ATOM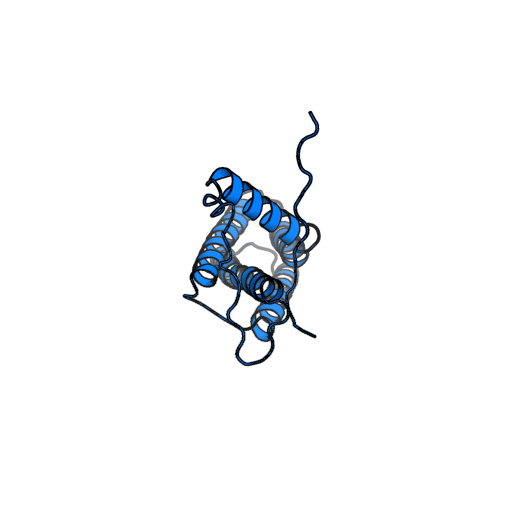 643 N N . MET A 1 86 ? 6.785 -6.172 0.940 1.00 94.94 86 MET A N 1
ATOM 644 C CA . MET A 1 86 ? 7.120 -7.575 0.698 1.00 94.94 86 MET A CA 1
ATOM 645 C C . MET A 1 86 ? 6.444 -8.094 -0.574 1.00 94.94 86 MET A C 1
ATOM 647 O O . MET A 1 86 ? 7.109 -8.677 -1.431 1.00 94.94 86 MET A O 1
ATOM 651 N N . THR A 1 87 ? 5.144 -7.850 -0.729 1.00 93.12 87 THR A N 1
ATOM 652 C CA . THR A 1 87 ? 4.380 -8.395 -1.862 1.00 93.12 87 THR A CA 1
ATOM 653 C C . THR A 1 87 ? 4.652 -7.641 -3.157 1.00 93.12 87 THR A C 1
ATOM 655 O O . THR A 1 87 ? 4.732 -8.260 -4.218 1.00 93.12 87 THR A O 1
ATOM 658 N N . LEU A 1 88 ? 4.909 -6.335 -3.074 1.00 90.00 88 LEU A N 1
ATOM 659 C CA . LEU A 1 88 ? 5.431 -5.555 -4.190 1.00 90.00 88 LEU A CA 1
ATOM 660 C C . LEU A 1 88 ? 6.757 -6.143 -4.685 1.00 90.00 88 LEU A C 1
ATOM 662 O O . LEU A 1 88 ? 6.896 -6.427 -5.872 1.00 90.00 88 LEU A O 1
ATOM 666 N N . GLY A 1 89 ? 7.705 -6.394 -3.776 1.00 89.75 89 GLY A N 1
ATOM 667 C CA . GLY A 1 89 ? 8.976 -7.036 -4.111 1.00 89.75 89 GLY A CA 1
ATOM 668 C C . GLY A 1 89 ? 8.774 -8.395 -4.783 1.00 89.75 89 GLY A C 1
ATOM 669 O O . GLY A 1 89 ? 9.293 -8.622 -5.873 1.00 89.75 89 GLY A O 1
ATOM 670 N N . LEU A 1 90 ? 7.967 -9.274 -4.183 1.00 91.88 90 LEU A N 1
ATOM 671 C CA . LEU A 1 90 ? 7.664 -10.601 -4.737 1.00 91.88 90 LEU A CA 1
ATOM 672 C C . LEU A 1 90 ? 7.045 -10.531 -6.138 1.00 91.88 90 LEU A C 1
ATOM 674 O O . LEU A 1 90 ? 7.401 -11.332 -7.004 1.00 91.88 90 LEU A O 1
ATOM 678 N N . THR A 1 91 ? 6.157 -9.566 -6.373 1.00 88.56 91 THR A N 1
ATOM 679 C CA . THR A 1 91 ? 5.505 -9.386 -7.676 1.00 88.56 91 THR A CA 1
ATOM 680 C C . THR A 1 91 ? 6.478 -8.830 -8.716 1.00 88.56 91 THR A C 1
ATOM 682 O O . THR A 1 91 ? 6.495 -9.300 -9.852 1.00 88.56 91 THR A O 1
ATOM 685 N N . LEU A 1 92 ? 7.351 -7.892 -8.329 1.00 84.94 92 LEU A N 1
ATOM 686 C CA . LEU A 1 92 ? 8.405 -7.358 -9.202 1.00 84.94 92 LEU A CA 1
ATOM 687 C C . LEU A 1 92 ? 9.432 -8.426 -9.607 1.00 84.94 92 LEU A C 1
ATOM 689 O O . LEU A 1 92 ? 9.875 -8.435 -10.752 1.00 84.94 92 LEU A O 1
ATOM 693 N N . TYR A 1 93 ? 9.776 -9.350 -8.704 1.00 87.31 93 TYR A N 1
ATOM 694 C CA . TYR A 1 93 ? 10.626 -10.508 -9.018 1.00 87.31 93 TYR A CA 1
ATOM 695 C C . TYR A 1 93 ? 9.889 -11.620 -9.784 1.00 87.31 93 TYR A C 1
ATOM 697 O O . TYR A 1 93 ? 10.506 -12.619 -10.148 1.00 87.31 93 TYR A O 1
ATOM 705 N N . GLY A 1 94 ? 8.583 -11.474 -10.029 1.00 84.88 94 GLY A N 1
ATOM 706 C CA . GLY A 1 94 ? 7.773 -12.457 -10.748 1.00 84.88 94 GLY A CA 1
ATOM 707 C C . GLY A 1 94 ? 7.470 -13.735 -9.961 1.00 84.88 94 GLY A C 1
ATOM 708 O O . GLY A 1 94 ? 7.024 -14.711 -10.557 1.00 84.88 94 GLY A O 1
ATOM 709 N N . VAL A 1 95 ? 7.691 -13.746 -8.642 1.00 90.81 95 VAL A N 1
ATOM 710 C CA . VAL A 1 95 ? 7.379 -14.896 -7.771 1.00 90.81 95 VAL A CA 1
ATOM 711 C C . VAL A 1 95 ? 5.868 -15.073 -7.627 1.00 90.81 95 VAL A C 1
ATOM 713 O O . VAL A 1 95 ? 5.369 -16.193 -7.575 1.00 90.81 95 VAL A O 1
ATOM 716 N N . ILE A 1 96 ? 5.139 -13.958 -7.569 1.00 87.44 96 ILE A N 1
ATOM 717 C CA . ILE A 1 96 ? 3.679 -13.921 -7.500 1.00 87.44 96 ILE A CA 1
ATOM 718 C C . ILE A 1 96 ? 3.183 -13.086 -8.676 1.00 87.44 96 ILE A C 1
ATOM 720 O O . ILE A 1 96 ? 3.731 -12.025 -8.961 1.00 87.44 96 ILE A O 1
ATOM 724 N N . ALA A 1 97 ? 2.150 -13.559 -9.368 1.00 83.56 97 ALA A N 1
ATOM 725 C CA . ALA A 1 97 ? 1.482 -12.806 -10.417 1.00 83.56 97 ALA A CA 1
ATOM 726 C C . ALA A 1 97 ? -0.007 -13.152 -10.408 1.00 83.56 97 ALA A C 1
ATOM 728 O O . ALA A 1 97 ? -0.393 -14.282 -10.701 1.00 83.56 97 ALA A O 1
ATOM 729 N N . LEU A 1 98 ? -0.832 -12.171 -10.060 1.00 85.62 98 LEU A N 1
ATOM 730 C CA . LEU A 1 98 ? -2.288 -12.260 -10.096 1.00 85.62 98 LEU A CA 1
ATOM 731 C C . LEU A 1 98 ? -2.822 -11.192 -11.058 1.00 85.62 98 LEU A C 1
ATOM 733 O O . LEU A 1 98 ? -2.217 -10.122 -11.162 1.00 85.62 98 LEU A O 1
ATOM 737 N N . PRO A 1 99 ? -3.921 -11.466 -11.778 1.00 87.56 99 PRO A N 1
ATOM 738 C CA . PRO A 1 99 ? -4.504 -10.492 -12.689 1.00 87.56 99 PRO A CA 1
ATOM 739 C C . PRO A 1 99 ? -5.103 -9.309 -11.914 1.00 87.56 99 PRO A C 1
ATOM 741 O O . PRO A 1 99 ? -5.754 -9.494 -10.880 1.00 87.56 99 PRO A O 1
ATOM 744 N N . SER A 1 100 ? -4.920 -8.098 -12.447 1.00 85.44 100 SER A N 1
ATOM 745 C CA . SER A 1 100 ? -5.490 -6.844 -11.925 1.00 85.44 100 SER A CA 1
ATOM 746 C C . SER A 1 100 ? -7.005 -6.943 -11.727 1.00 85.44 100 SER A C 1
ATOM 748 O O . SER A 1 100 ? -7.516 -6.536 -10.686 1.00 85.44 100 SER A O 1
ATOM 750 N N . SER A 1 101 ? -7.701 -7.624 -12.644 1.00 87.88 101 SER A N 1
ATOM 751 C CA . SER A 1 101 ? -9.149 -7.878 -12.586 1.00 87.88 101 SER A CA 1
ATOM 752 C C . SER A 1 101 ? -9.636 -8.607 -11.327 1.00 87.88 101 SER A C 1
ATOM 754 O O . SER A 1 101 ? -10.822 -8.539 -11.017 1.00 87.88 101 SER A O 1
ATOM 756 N N . ILE A 1 102 ? -8.753 -9.299 -10.599 1.00 90.81 102 ILE A N 1
ATOM 757 C CA . ILE A 1 102 ? -9.068 -9.938 -9.312 1.00 90.81 102 ILE A CA 1
ATOM 758 C C . ILE A 1 102 ? -8.543 -9.089 -8.154 1.00 90.81 102 ILE A C 1
ATOM 760 O O . ILE A 1 102 ? -9.245 -8.886 -7.163 1.00 90.81 102 ILE A O 1
ATOM 764 N N . VAL A 1 103 ? -7.314 -8.582 -8.271 1.00 91.75 103 VAL A N 1
ATOM 765 C CA . VAL A 1 103 ? -6.648 -7.846 -7.190 1.00 91.75 103 VAL A CA 1
ATOM 766 C C . VAL A 1 103 ? -7.366 -6.530 -6.883 1.00 91.75 103 VAL A C 1
ATOM 768 O O . VAL A 1 103 ? -7.609 -6.236 -5.713 1.00 91.75 103 VAL A O 1
ATOM 771 N N . GLU A 1 104 ? -7.763 -5.762 -7.899 1.00 90.06 104 GLU A N 1
ATOM 772 C CA . GLU A 1 104 ? -8.398 -4.450 -7.716 1.00 90.06 104 GLU A CA 1
ATOM 773 C C . GLU A 1 104 ? -9.768 -4.535 -7.015 1.00 90.06 104 GLU A C 1
ATOM 775 O O . GLU A 1 104 ? -9.968 -3.821 -6.026 1.00 90.06 104 GLU A O 1
ATOM 780 N N . PRO A 1 105 ? -10.699 -5.437 -7.399 1.00 93.19 105 PRO A N 1
ATOM 781 C CA . PRO A 1 105 ? -11.938 -5.623 -6.642 1.00 93.19 105 PRO A CA 1
ATOM 782 C C . PRO A 1 105 ? -11.709 -6.074 -5.199 1.00 93.19 105 PRO A C 1
ATOM 784 O O . PRO A 1 105 ? -12.428 -5.641 -4.298 1.00 93.19 105 PRO A O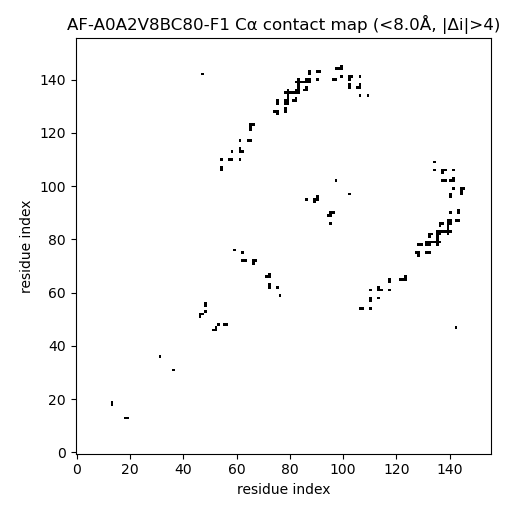 1
ATOM 787 N N . MET A 1 106 ? -10.708 -6.925 -4.952 1.00 94.50 106 MET A N 1
ATOM 788 C CA . MET A 1 106 ? -10.378 -7.344 -3.590 1.00 94.50 106 MET A CA 1
ATOM 789 C C . MET A 1 106 ? -9.826 -6.174 -2.762 1.00 94.50 106 MET A C 1
ATOM 791 O O . MET A 1 106 ? -10.146 -6.063 -1.576 1.00 94.50 106 MET A O 1
ATOM 795 N N . ILE A 1 107 ? -9.025 -5.289 -3.366 1.00 93.31 107 ILE A N 1
ATOM 796 C CA . ILE A 1 107 ? -8.545 -4.061 -2.718 1.00 93.31 107 ILE A CA 1
ATOM 797 C C . ILE A 1 107 ? -9.738 -3.184 -2.328 1.00 93.31 107 ILE A C 1
ATOM 799 O O . ILE A 1 107 ? -9.869 -2.812 -1.159 1.00 93.31 107 ILE A O 1
ATOM 803 N N . ALA A 1 108 ? -10.662 -2.933 -3.257 1.00 93.50 108 ALA A N 1
ATOM 804 C CA . ALA A 1 108 ? -11.876 -2.171 -2.974 1.00 93.50 108 ALA A CA 1
ATOM 805 C C . ALA A 1 108 ? -12.706 -2.816 -1.846 1.00 93.50 108 ALA A C 1
ATOM 807 O O . ALA A 1 108 ? -13.160 -2.130 -0.927 1.00 93.50 108 ALA A O 1
ATOM 808 N N . MET A 1 109 ? -12.835 -4.146 -1.855 1.00 95.62 109 MET A N 1
ATOM 809 C CA . MET A 1 109 ? -13.519 -4.897 -0.801 1.00 95.62 109 MET A CA 1
ATOM 810 C C . MET A 1 109 ? -12.839 -4.742 0.566 1.00 95.62 109 MET A C 1
ATOM 812 O O . MET A 1 109 ? -13.534 -4.639 1.576 1.00 95.62 109 MET A O 1
ATOM 816 N N . SER A 1 110 ? -11.507 -4.663 0.621 1.00 95.00 110 SER A N 1
ATOM 817 C CA . SER A 1 110 ? -10.779 -4.420 1.875 1.00 95.00 110 SER A CA 1
ATOM 818 C C . SER A 1 110 ? -11.106 -3.052 2.489 1.00 95.00 110 SER A C 1
ATOM 820 O O . SER A 1 110 ? -11.275 -2.943 3.704 1.00 95.00 110 SER A O 1
ATOM 822 N N . ILE A 1 111 ? -11.287 -2.018 1.659 1.00 94.25 111 ILE A N 1
ATOM 823 C CA . ILE A 1 111 ? -11.673 -0.672 2.108 1.00 94.25 111 ILE A CA 1
ATOM 824 C C . ILE A 1 111 ? -13.105 -0.686 2.642 1.00 94.25 111 ILE A C 1
ATOM 826 O O . ILE A 1 111 ? -13.362 -0.166 3.729 1.00 94.25 111 ILE A O 1
ATOM 830 N N . VAL A 1 112 ? -14.029 -1.323 1.914 1.00 95.31 112 VAL A N 1
ATOM 831 C CA . VAL A 1 112 ? -15.419 -1.498 2.364 1.00 95.31 112 VAL A CA 1
ATOM 832 C C . VAL A 1 112 ? -15.460 -2.246 3.693 1.00 95.31 112 VAL A C 1
ATOM 834 O O . VAL A 1 112 ? -16.172 -1.830 4.603 1.00 95.31 112 VAL A O 1
ATOM 837 N N . TYR A 1 113 ? -14.659 -3.303 3.840 1.00 94.81 113 TYR A N 1
ATOM 838 C CA . TYR A 1 113 ? -14.554 -4.042 5.091 1.00 94.81 113 TYR A CA 1
ATOM 839 C C . TYR A 1 113 ? -14.116 -3.135 6.247 1.00 94.81 113 TYR A C 1
ATOM 841 O O . TYR A 1 113 ? -14.783 -3.113 7.279 1.00 94.81 113 TYR A O 1
ATOM 849 N N . VAL A 1 114 ? -13.035 -2.358 6.083 1.00 93.12 114 VAL A N 1
ATOM 850 C CA . VAL A 1 114 ? -12.558 -1.430 7.128 1.00 93.12 114 VAL A CA 1
ATOM 851 C C . VAL A 1 114 ? -13.622 -0.384 7.461 1.00 93.12 114 VAL A C 1
ATOM 853 O O . VAL A 1 114 ? -13.838 -0.079 8.633 1.00 93.12 114 VAL A O 1
ATOM 856 N N . ALA A 1 115 ? -14.320 0.140 6.452 1.00 92.31 115 ALA A N 1
ATOM 857 C CA . ALA A 1 115 ? -15.398 1.099 6.653 1.00 92.31 115 ALA A CA 1
ATOM 858 C C . ALA A 1 115 ? -16.558 0.498 7.464 1.00 92.31 115 ALA A C 1
ATOM 860 O O . ALA A 1 115 ? -17.007 1.114 8.426 1.00 92.31 115 ALA A O 1
ATOM 861 N N . VAL A 1 116 ? -17.010 -0.714 7.127 1.00 93.56 116 VAL A N 1
ATOM 862 C CA . VAL A 1 116 ? -18.072 -1.413 7.870 1.00 93.56 116 VAL A CA 1
ATOM 863 C C . VAL A 1 116 ? -17.617 -1.750 9.288 1.00 93.56 116 VAL A C 1
ATOM 865 O O . VAL A 1 116 ? -18.356 -1.496 10.237 1.00 93.56 116 VAL A O 1
ATOM 868 N N . GLU A 1 117 ? -16.398 -2.267 9.453 1.00 92.38 117 GLU A N 1
ATOM 869 C CA . GLU A 1 117 ? -15.821 -2.590 10.762 1.00 92.38 117 GLU A CA 1
ATOM 870 C C . GLU A 1 117 ? -15.825 -1.370 11.692 1.00 92.38 117 GLU A C 1
ATOM 872 O O . GLU A 1 117 ? -16.201 -1.497 12.859 1.00 92.38 117 GLU A O 1
ATOM 877 N N . ASN A 1 118 ? -15.484 -0.192 11.160 1.00 90.69 118 ASN A N 1
ATOM 878 C CA . ASN A 1 118 ? -15.501 1.064 11.907 1.00 90.69 118 ASN A CA 1
ATOM 879 C C . ASN A 1 118 ? -16.897 1.491 12.377 1.00 90.69 118 ASN A C 1
ATOM 881 O O . ASN A 1 118 ? -17.003 2.216 13.361 1.00 90.69 118 ASN A O 1
ATOM 885 N N . LEU A 1 119 ? -17.957 1.087 11.671 1.00 89.38 119 LEU A N 1
ATOM 886 C CA . LEU A 1 119 ? -19.337 1.417 12.038 1.00 89.38 1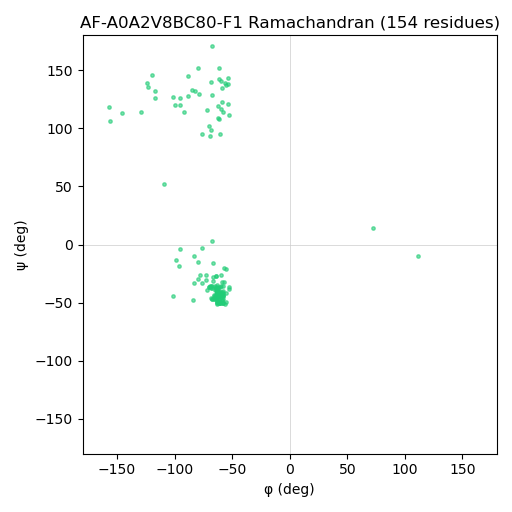19 LEU A CA 1
ATOM 887 C C . LEU A 1 119 ? -19.902 0.460 13.091 1.00 89.38 119 LEU A C 1
ATOM 889 O O . LEU A 1 119 ? -20.726 0.866 13.907 1.00 89.38 119 LEU A O 1
ATOM 893 N N . VAL A 1 120 ? -19.490 -0.811 13.062 1.00 90.19 120 VAL A N 1
ATOM 894 C CA . VAL A 1 120 ? -20.056 -1.861 13.931 1.00 90.19 120 VAL A CA 1
ATOM 895 C C . VAL A 1 120 ? -19.241 -2.115 15.196 1.00 90.19 120 VAL A C 1
ATOM 897 O O . VAL A 1 120 ? -19.749 -2.717 16.141 1.00 90.19 120 VAL A O 1
ATOM 900 N N . THR A 1 121 ? -17.977 -1.691 15.226 1.00 84.50 121 THR A N 1
ATOM 901 C CA . THR A 1 121 ? -17.064 -1.948 16.342 1.00 84.50 121 THR A CA 1
ATOM 902 C C . THR A 1 121 ? -16.634 -0.639 16.988 1.00 84.50 121 THR A C 1
ATOM 904 O O . THR A 1 121 ? -16.185 0.266 16.301 1.00 84.50 121 THR A O 1
ATOM 907 N N . SER A 1 122 ? -16.700 -0.557 18.317 1.00 77.75 122 SER A N 1
ATOM 908 C CA . SER A 1 122 ? -16.246 0.626 19.071 1.00 77.75 122 SER A CA 1
ATOM 909 C C . SER A 1 122 ? -14.838 0.472 19.661 1.00 77.75 122 SER A C 1
ATOM 911 O O . SER A 1 122 ? -14.243 1.449 20.109 1.00 77.75 122 SER A O 1
ATOM 913 N N . GLU A 1 123 ? -14.295 -0.750 19.683 1.00 81.81 123 GLU A N 1
ATOM 914 C CA . GLU A 1 123 ? -13.004 -1.071 20.298 1.00 81.81 123 GLU A CA 1
ATOM 915 C C . GLU A 1 123 ? -12.026 -1.734 19.324 1.00 81.81 123 GLU A C 1
ATOM 917 O O . GLU A 1 123 ? -12.365 -2.646 18.569 1.00 81.81 123 GLU A O 1
ATOM 922 N N . LEU A 1 124 ? -10.758 -1.329 19.398 1.00 81.19 124 LEU A N 1
ATOM 923 C CA . LEU A 1 124 ? -9.689 -1.957 18.631 1.00 81.19 124 LEU A CA 1
ATOM 924 C C . LEU A 1 124 ? -9.353 -3.341 19.182 1.00 81.19 124 LEU A C 1
ATOM 926 O O . LEU A 1 124 ? -8.804 -3.474 20.277 1.00 81.19 124 LEU A O 1
ATOM 930 N N . LYS A 1 125 ? -9.589 -4.371 18.373 1.00 87.06 125 LYS A N 1
ATOM 931 C CA . LYS A 1 125 ? -9.188 -5.737 18.704 1.00 87.06 125 LYS A CA 1
ATOM 932 C C . LYS A 1 125 ? -7.751 -6.027 18.228 1.00 87.06 125 LYS A C 1
ATOM 934 O O . LYS A 1 125 ? -7.372 -5.575 17.147 1.00 87.06 125 LYS A O 1
ATOM 939 N N . PRO A 1 126 ? -6.947 -6.825 18.962 1.00 85.06 126 PRO A N 1
ATOM 940 C CA . PRO A 1 126 ? -5.549 -7.105 18.598 1.00 85.06 126 PRO A CA 1
ATOM 941 C C . PRO A 1 126 ? -5.363 -7.759 17.220 1.00 85.06 126 PRO A C 1
ATOM 943 O O . PRO A 1 126 ? -4.383 -7.488 16.532 1.00 85.06 126 PRO A O 1
ATOM 946 N N . TRP A 1 127 ? -6.324 -8.582 16.787 1.00 89.44 127 TRP A N 1
ATOM 947 C CA . TRP A 1 127 ? -6.289 -9.259 15.483 1.00 89.44 127 TRP A CA 1
ATOM 948 C C . TRP A 1 127 ? -6.401 -8.294 14.297 1.00 89.44 127 TRP A C 1
ATOM 950 O O . TRP A 1 127 ? -6.025 -8.654 13.183 1.00 89.44 127 TRP A O 1
ATOM 960 N N . ARG A 1 128 ? -6.842 -7.052 14.530 1.00 91.25 128 ARG A N 1
ATOM 961 C CA . ARG A 1 128 ? -6.934 -6.026 13.491 1.00 91.25 128 ARG A CA 1
ATOM 962 C C . ARG A 1 128 ? -5.590 -5.760 12.820 1.00 91.25 128 ARG A C 1
ATOM 964 O O . ARG A 1 128 ? -5.542 -5.550 11.616 1.00 91.25 128 ARG A O 1
ATOM 971 N N . VAL A 1 129 ? -4.489 -5.825 13.573 1.00 91.94 129 VAL A N 1
ATOM 972 C CA . VAL A 1 129 ? -3.137 -5.658 13.012 1.00 91.94 129 VAL A CA 1
ATOM 973 C C . VAL A 1 129 ? -2.823 -6.764 12.001 1.00 91.94 129 VAL A C 1
ATOM 975 O O . VAL A 1 129 ? -2.269 -6.478 10.944 1.00 91.94 129 VAL A O 1
ATOM 978 N N . ALA A 1 130 ? -3.221 -8.008 12.284 1.00 94.25 130 ALA A N 1
ATOM 979 C CA . ALA A 1 130 ? -3.043 -9.127 11.359 1.00 94.25 130 ALA A CA 1
ATOM 980 C C . ALA A 1 130 ? -3.931 -8.986 10.111 1.00 94.25 130 ALA A C 1
ATOM 982 O O . ALA A 1 130 ? -3.486 -9.274 9.002 1.00 94.25 130 ALA A O 1
ATOM 983 N N . LEU A 1 131 ? -5.157 -8.483 10.269 1.00 94.19 131 LEU A N 1
ATOM 984 C CA . LEU A 1 131 ? -6.039 -8.186 9.140 1.00 94.19 131 LEU A CA 1
ATOM 985 C C . LEU A 1 131 ? -5.465 -7.075 8.246 1.00 94.19 131 LEU A C 1
ATOM 987 O O . LEU A 1 131 ? -5.383 -7.246 7.032 1.00 94.19 131 LEU A O 1
ATOM 991 N N . VAL A 1 132 ? -4.994 -5.975 8.839 1.00 95.12 132 VAL A N 1
ATOM 992 C CA . VAL A 1 132 ? -4.351 -4.873 8.106 1.00 95.12 132 VAL A CA 1
ATOM 993 C C . VAL A 1 132 ? -3.076 -5.342 7.402 1.00 95.12 132 VAL A C 1
ATOM 995 O O . VAL A 1 132 ? -2.821 -4.936 6.270 1.00 95.12 132 VAL A O 1
ATOM 998 N N . PHE A 1 133 ? -2.302 -6.232 8.026 1.00 96.38 133 PHE A N 1
ATOM 999 C CA . PHE A 1 133 ? -1.165 -6.883 7.378 1.00 96.38 133 PHE A CA 1
ATOM 1000 C C . PHE A 1 133 ? -1.608 -7.659 6.127 1.00 96.38 133 PHE A C 1
ATOM 1002 O O . PHE A 1 133 ? -1.036 -7.468 5.057 1.00 96.38 133 PHE A O 1
ATOM 1009 N N . GLY A 1 134 ? -2.670 -8.466 6.222 1.00 96.06 134 GLY A N 1
ATOM 1010 C CA . GLY A 1 134 ? -3.237 -9.187 5.075 1.00 96.06 134 GLY A CA 1
ATOM 1011 C C . GLY A 1 134 ? -3.699 -8.261 3.944 1.00 96.06 134 GLY A C 1
ATOM 1012 O O . GLY A 1 134 ? -3.398 -8.506 2.776 1.00 96.06 134 GLY A O 1
ATOM 1013 N N . PHE A 1 135 ? -4.356 -7.150 4.279 1.00 95.88 135 PHE A N 1
ATOM 1014 C CA . PHE A 1 135 ? -4.740 -6.128 3.298 1.00 95.88 135 PHE A CA 1
ATOM 1015 C C . PHE A 1 135 ? -3.540 -5.405 2.681 1.00 95.88 135 PHE A C 1
ATOM 1017 O O . PHE A 1 135 ? -3.593 -5.034 1.508 1.00 95.88 135 PHE A O 1
ATOM 1024 N N . GLY A 1 136 ? -2.447 -5.249 3.431 1.00 94.75 136 GLY A N 1
ATOM 1025 C CA . GLY A 1 136 ? -1.175 -4.756 2.908 1.00 94.75 136 GLY A CA 1
ATOM 1026 C C . GLY A 1 136 ? -0.577 -5.693 1.864 1.00 94.75 136 GLY A C 1
ATOM 1027 O O . GLY A 1 136 ? -0.150 -5.221 0.811 1.00 94.75 136 GLY A O 1
ATOM 1028 N N . LEU A 1 137 ? -0.613 -7.013 2.100 1.00 94.62 137 LEU A N 1
ATOM 1029 C CA . LEU A 1 137 ? -0.145 -7.996 1.113 1.00 94.62 137 LEU A CA 1
ATOM 1030 C C . LEU A 1 137 ? -0.910 -7.846 -0.208 1.00 94.62 137 LEU A C 1
ATOM 1032 O O . LEU A 1 137 ? -0.314 -7.770 -1.281 1.00 94.62 137 LEU A O 1
ATOM 1036 N N . LEU A 1 138 ? -2.237 -7.743 -0.111 1.00 93.31 138 LEU A N 1
ATOM 1037 C CA . LEU A 1 138 ? -3.121 -7.580 -1.258 1.00 93.31 138 LEU A CA 1
ATOM 1038 C C . LEU A 1 138 ? -2.839 -6.291 -2.045 1.00 93.31 138 LEU A C 1
ATOM 1040 O O . LEU A 1 138 ? -2.652 -6.347 -3.260 1.00 93.31 138 LEU A O 1
ATOM 1044 N N . HIS A 1 139 ? -2.748 -5.150 -1.357 1.00 91.88 139 HIS A N 1
ATOM 1045 C CA . HIS A 1 139 ? -2.458 -3.862 -1.996 1.00 91.88 139 HIS A CA 1
ATOM 1046 C C . HIS A 1 139 ? -1.112 -3.854 -2.732 1.00 91.88 139 HIS A C 1
ATOM 1048 O O . HIS A 1 139 ? -1.007 -3.251 -3.797 1.00 9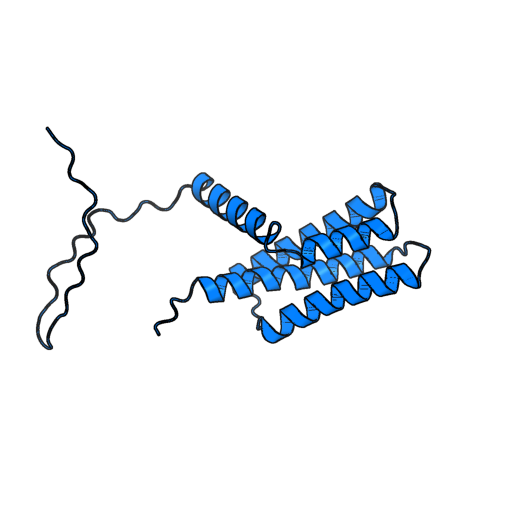1.88 139 HIS A O 1
ATOM 1054 N N . GLY A 1 140 ? -0.091 -4.544 -2.205 1.00 89.69 140 GLY A N 1
ATOM 1055 C CA . GLY A 1 140 ? 1.236 -4.609 -2.833 1.00 89.69 140 GLY A CA 1
ATOM 1056 C C . GLY A 1 140 ? 1.225 -5.203 -4.245 1.00 89.69 140 GLY A C 1
ATOM 1057 O O . GLY A 1 140 ? 2.081 -4.867 -5.064 1.00 89.69 140 GLY A O 1
ATOM 1058 N N . MET A 1 141 ? 0.237 -6.046 -4.557 1.00 89.62 141 MET A N 1
ATOM 1059 C CA . MET A 1 141 ? 0.073 -6.643 -5.886 1.00 89.62 141 MET A CA 1
ATOM 1060 C C . MET A 1 141 ? -0.587 -5.690 -6.891 1.00 89.62 141 MET A C 1
ATOM 1062 O O . MET A 1 141 ? -0.285 -5.769 -8.082 1.00 89.62 141 MET A O 1
ATOM 1066 N N . GLY A 1 142 ? -1.449 -4.774 -6.431 1.00 80.88 142 GLY A N 1
ATOM 1067 C CA . GLY A 1 142 ? -2.196 -3.856 -7.301 1.00 80.88 142 GLY A CA 1
ATOM 1068 C C . GLY A 1 142 ? -1.284 -2.905 -8.079 1.00 80.88 142 GLY A C 1
ATOM 1069 O O . GLY A 1 142 ? -1.434 -2.732 -9.287 1.00 80.88 142 GLY A O 1
ATOM 1070 N N . PHE A 1 143 ? -0.255 -2.369 -7.418 1.00 72.19 143 PHE A N 1
ATOM 1071 C CA . PHE A 1 143 ? 0.711 -1.464 -8.048 1.00 72.19 143 PHE A CA 1
ATOM 1072 C C . PHE A 1 143 ? 1.546 -2.139 -9.148 1.00 72.19 143 PHE A C 1
ATOM 1074 O O . PHE A 1 143 ? 1.805 -1.560 -10.205 1.00 72.19 143 PHE A O 1
ATOM 1081 N N . ALA A 1 144 ? 1.949 -3.390 -8.925 1.00 64.38 144 ALA A N 1
ATOM 1082 C CA . ALA A 1 144 ? 2.762 -4.132 -9.880 1.00 64.38 144 ALA A CA 1
ATOM 1083 C C . ALA A 1 144 ? 1.968 -4.564 -11.129 1.00 64.38 144 ALA A C 1
ATOM 1085 O O . ALA A 1 144 ? 2.547 -4.627 -12.214 1.00 64.38 144 ALA A O 1
ATOM 1086 N N . GLY A 1 145 ? 0.658 -4.812 -11.003 1.00 59.91 145 GLY A N 1
ATOM 1087 C CA . GLY A 1 145 ? -0.232 -5.061 -12.144 1.00 59.91 145 GLY A CA 1
ATOM 1088 C C . GLY A 1 145 ? -0.299 -3.863 -13.097 1.00 59.91 145 GLY A C 1
ATOM 1089 O O . GLY A 1 145 ? -0.017 -4.010 -14.287 1.00 59.91 145 GLY A O 1
ATOM 1090 N N . GLY A 1 146 ? -0.545 -2.664 -12.557 1.00 59.53 146 GLY A N 1
ATOM 1091 C CA . GLY A 1 146 ? -0.607 -1.428 -13.348 1.00 59.53 146 GLY A CA 1
ATOM 1092 C C . GLY A 1 146 ? 0.723 -1.053 -14.015 1.00 59.53 146 GLY A C 1
ATOM 1093 O O . GLY A 1 146 ? 0.742 -0.624 -15.168 1.00 59.53 146 GLY A O 1
ATOM 1094 N N . LEU A 1 147 ? 1.861 -1.283 -13.347 1.00 59.19 147 LEU A N 1
ATOM 1095 C CA . LEU A 1 147 ? 3.184 -1.065 -13.951 1.00 59.19 147 LEU A CA 1
ATOM 1096 C C . LEU A 1 147 ? 3.468 -2.010 -15.127 1.00 59.19 147 LEU A C 1
ATOM 1098 O O . LEU A 1 147 ? 4.109 -1.597 -16.094 1.00 59.19 147 LEU A O 1
ATOM 1102 N N . ARG A 1 148 ? 2.997 -3.264 -15.073 1.00 56.62 148 ARG A N 1
ATOM 1103 C CA . ARG A 1 148 ? 3.151 -4.215 -16.188 1.00 56.62 148 ARG A CA 1
ATOM 1104 C C . ARG A 1 148 ? 2.308 -3.811 -17.395 1.00 56.62 148 ARG A C 1
ATOM 1106 O O . ARG A 1 148 ? 2.784 -3.959 -18.514 1.00 56.62 148 ARG A O 1
ATOM 1113 N N . GLU A 1 149 ? 1.120 -3.253 -17.181 1.00 55.94 149 GLU A N 1
ATOM 1114 C CA . GLU A 1 149 ? 0.291 -2.707 -18.265 1.00 55.94 149 GLU A CA 1
ATOM 1115 C C . GLU A 1 149 ? 0.884 -1.430 -18.878 1.00 55.94 149 GLU A C 1
ATOM 1117 O O . GLU A 1 149 ? 0.830 -1.264 -20.093 1.00 55.94 149 GLU A O 1
ATOM 1122 N N . MET A 1 150 ? 1.510 -0.558 -18.078 1.00 51.16 150 MET A N 1
ATOM 1123 C CA . MET A 1 150 ? 2.190 0.647 -18.584 1.00 51.16 150 MET A CA 1
ATOM 1124 C C . MET A 1 150 ? 3.513 0.349 -19.311 1.00 51.16 150 MET A C 1
ATOM 1126 O O . MET A 1 150 ? 3.937 1.134 -20.157 1.00 51.16 150 MET A O 1
ATOM 1130 N N . ALA A 1 151 ? 4.180 -0.762 -18.985 1.00 53.41 151 ALA A N 1
ATOM 1131 C CA . ALA A 1 151 ? 5.441 -1.169 -19.608 1.00 53.41 151 ALA A CA 1
ATOM 1132 C C . ALA A 1 151 ? 5.265 -1.919 -20.942 1.00 53.41 151 ALA A C 1
ATOM 1134 O O . ALA A 1 151 ? 6.255 -2.152 -21.637 1.00 53.41 151 ALA A O 1
ATOM 1135 N N . LEU A 1 152 ? 4.037 -2.298 -21.311 1.00 41.72 152 LEU A N 1
ATOM 1136 C CA . LEU A 1 152 ? 3.748 -2.881 -22.616 1.00 41.72 152 LEU A CA 1
ATOM 1137 C C . LEU A 1 152 ? 3.358 -1.762 -23.592 1.00 41.72 152 LEU A C 1
ATOM 1139 O O . LEU A 1 152 ? 2.306 -1.146 -23.407 1.00 41.72 152 LEU A O 1
ATOM 1143 N N . PRO A 1 153 ? 4.152 -1.483 -24.646 1.00 40.53 153 PRO A N 1
ATOM 1144 C CA . PRO A 1 153 ? 3.656 -0.679 -25.748 1.00 40.53 153 PRO A CA 1
ATOM 1145 C C . PRO A 1 153 ? 2.473 -1.436 -26.355 1.00 40.53 153 PRO A C 1
ATOM 1147 O O . PRO A 1 153 ? 2.638 -2.491 -26.967 1.00 40.53 153 PRO A O 1
ATOM 1150 N N . ARG A 1 154 ? 1.261 -0.923 -26.139 1.00 42.41 154 ARG A N 1
ATOM 1151 C CA . ARG A 1 154 ? 0.104 -1.330 -26.929 1.00 42.41 154 ARG A CA 1
ATOM 1152 C C . ARG A 1 154 ? 0.348 -0.792 -28.331 1.00 42.41 154 ARG A C 1
ATOM 1154 O O . ARG A 1 154 ? 0.179 0.399 -28.569 1.00 42.41 154 ARG A O 1
ATOM 1161 N N . CYS A 1 155 ? 0.845 -1.654 -29.210 1.00 45.31 155 CYS A N 1
ATOM 1162 C CA . CYS A 1 155 ? 0.765 -1.423 -30.641 1.00 45.31 155 CYS A CA 1
ATOM 1163 C C . CYS A 1 155 ? -0.713 -1.568 -31.022 1.00 45.31 155 CYS A C 1
ATOM 1165 O O . CYS A 1 155 ? -1.186 -2.685 -31.223 1.00 45.31 155 CYS A O 1
ATOM 1167 N N . GLU A 1 156 ? -1.433 -0.451 -31.031 1.00 36.19 156 GLU A N 1
ATOM 1168 C CA . GLU A 1 156 ? -2.565 -0.245 -31.939 1.00 36.19 156 GLU A CA 1
ATOM 1169 C C . GLU A 1 156 ? -2.093 0.603 -33.119 1.00 36.19 156 GLU A C 1
ATOM 1171 O O . GLU A 1 156 ? -1.290 1.539 -32.884 1.00 36.19 156 GLU A O 1
#

Secondary structure (DSSP, 8-state):
-PPPPPPPPPP-PPPTTPPPP----S--PPPPPHHHHHHHHHHHHHHHHTTT-HHHHHHHHHHHHH---HHHHHHHHHHHHHHHHHHHHHHHTTS----HHHHHHHHHHHHHHHHHHHHH-SS--TTHHHHHHHHHHHHHHHHHHHHHHHTS----

Radius of gyration: 22.79 Å; Cα contacts (8 Å, |Δi|>4): 102; chains: 1; bounding box: 52×41×69 Å

Mean predicted aligned error: 11.08 Å

Solvent-accessible surface area (backbone atoms only — not comparable to full-atom values): 9297 Å² total; per-residue (Å²): 139,81,81,85,74,84,81,74,90,79,86,81,87,75,60,98,87,62,79,78,75,87,80,74,71,92,63,79,75,73,78,76,49,71,69,56,51,50,50,51,52,52,50,53,53,45,43,45,48,57,85,69,17,58,68,59,54,53,40,54,49,41,56,40,74,64,40,89,51,64,70,67,41,54,53,31,53,50,35,19,52,52,29,17,54,51,31,30,50,37,32,73,73,61,78,47,88,72,62,50,88,58,42,50,60,52,46,54,48,50,44,52,48,46,50,51,49,50,74,78,45,88,69,91,57,81,65,53,43,59,50,37,22,54,52,15,34,53,49,16,44,45,59,51,37,54,51,55,59,71,69,46,83,77,86,122

pLDDT: mean 81.44, std 15.29, range [35.44, 96.88]